Protein AF-A0AAE3HD07-F1 (afdb_monomer_lite)

Foldseek 3Di:
DWDKDWDWDQDPNDTDIFIWTFDDAPPVRHTDIDTDDPPPPPPPQPQVNLLVVLCVVQQLDDDDDCPPPDPVVVVVVVVVSVVLVVVLVVVVVVVVADPDPPHDSCVSVVSSVVDDCVVCVVSSTHD

pLDDT: mean 83.38, std 12.31, range [43.16, 95.81]

Organism: NCBI:txid502115

Structure (mmCIF, N/CA/C/O backbone):
data_AF-A0AAE3HD07-F1
#
_entry.id   AF-A0AAE3HD07-F1
#
loop_
_atom_site.group_PDB
_atom_site.id
_atom_site.type_symbol
_atom_site.label_atom_id
_atom_site.label_alt_id
_atom_site.label_comp_id
_atom_site.label_asym_id
_atom_site.label_entity_id
_atom_site.label_seq_id
_atom_site.pdbx_PDB_ins_code
_atom_site.Cartn_x
_atom_site.Cartn_y
_atom_site.Cartn_z
_atom_site.occupancy
_atom_site.B_iso_or_equiv
_atom_site.auth_seq_id
_atom_site.auth_comp_id
_atom_site.auth_asym_id
_atom_site.auth_atom_id
_atom_site.pdbx_PDB_model_num
ATOM 1 N N . MET A 1 1 ? 4.929 32.571 35.320 1.00 49.72 1 MET A N 1
ATOM 2 C CA . MET A 1 1 ? 4.454 31.192 35.057 1.00 49.72 1 MET A CA 1
ATOM 3 C C . MET A 1 1 ? 2.942 31.245 34.881 1.00 49.72 1 MET A C 1
ATOM 5 O O . MET A 1 1 ? 2.297 31.855 35.723 1.00 49.72 1 MET A O 1
ATOM 9 N N . LYS A 1 2 ? 2.380 30.714 33.786 1.00 57.62 2 LYS A N 1
ATOM 10 C CA . LYS A 1 2 ? 0.917 30.648 33.605 1.00 57.62 2 LYS A CA 1
ATOM 11 C C . LYS A 1 2 ? 0.375 29.477 34.427 1.00 57.62 2 LYS A C 1
ATOM 13 O O . LYS A 1 2 ? 0.919 28.381 34.351 1.00 57.62 2 LYS A O 1
ATOM 18 N N . THR A 1 3 ? -0.663 29.710 35.219 1.00 65.69 3 THR A N 1
ATOM 19 C CA . THR A 1 3 ? -1.293 28.665 36.034 1.00 65.69 3 THR A CA 1
ATOM 20 C C . THR A 1 3 ? -2.146 27.770 35.132 1.00 65.69 3 THR A C 1
ATOM 22 O O . THR A 1 3 ? -3.214 28.187 34.683 1.00 65.69 3 THR A O 1
ATOM 25 N N . GLU A 1 4 ? -1.663 26.562 34.833 1.00 66.75 4 GLU A N 1
ATOM 26 C CA . GLU A 1 4 ? -2.408 25.538 34.085 1.00 66.75 4 GLU A CA 1
ATOM 27 C C . GLU A 1 4 ? -3.361 24.773 35.015 1.00 66.75 4 GLU A C 1
ATOM 29 O O . GLU A 1 4 ? -2.978 24.357 36.111 1.00 66.75 4 GLU A O 1
ATOM 34 N N . ARG A 1 5 ? -4.602 24.545 34.569 1.00 75.44 5 ARG A N 1
ATOM 35 C CA . ARG A 1 5 ? -5.570 23.660 35.240 1.00 75.44 5 ARG A CA 1
ATOM 36 C C . ARG A 1 5 ? -6.175 22.683 34.234 1.00 75.44 5 ARG A C 1
ATOM 38 O O . ARG A 1 5 ? -6.242 22.967 33.040 1.00 75.44 5 ARG A O 1
ATOM 45 N N . LYS A 1 6 ? -6.614 21.518 34.710 1.00 78.88 6 LYS A N 1
ATOM 46 C CA . LYS A 1 6 ? -7.362 20.540 33.907 1.00 78.88 6 LYS A CA 1
ATOM 47 C C . LYS A 1 6 ? -8.801 20.490 34.397 1.00 78.88 6 LYS A C 1
ATOM 49 O O . LYS A 1 6 ? -9.025 20.474 35.604 1.00 78.88 6 LYS A O 1
ATOM 54 N N . ILE A 1 7 ? -9.747 20.447 33.472 1.00 82.56 7 ILE A N 1
ATOM 55 C CA . ILE A 1 7 ? -11.174 20.309 33.763 1.00 82.56 7 ILE A CA 1
ATOM 56 C C . ILE A 1 7 ? -11.761 19.167 32.943 1.00 82.56 7 ILE A C 1
ATOM 58 O O . ILE A 1 7 ? -11.269 18.857 31.860 1.00 82.56 7 ILE A O 1
ATOM 62 N N . ILE A 1 8 ? -12.807 18.536 33.463 1.00 81.50 8 ILE A N 1
ATOM 63 C CA . ILE A 1 8 ? -13.586 17.545 32.722 1.00 81.50 8 ILE A CA 1
ATOM 64 C C . ILE A 1 8 ? -14.763 18.280 32.084 1.00 81.50 8 ILE A C 1
ATOM 66 O O . ILE A 1 8 ? -15.484 18.999 32.772 1.00 81.50 8 ILE A O 1
ATOM 70 N N . VAL A 1 9 ? -14.950 18.105 30.780 1.00 79.25 9 VAL A N 1
ATOM 71 C CA . VAL A 1 9 ? -16.072 18.666 30.022 1.00 79.25 9 VAL A CA 1
ATOM 72 C C . VAL A 1 9 ? -16.813 17.553 29.292 1.00 79.25 9 VAL A C 1
ATOM 74 O O . VAL A 1 9 ? -16.223 16.536 28.939 1.00 79.25 9 VAL A O 1
ATOM 77 N N . SER A 1 10 ? -18.116 17.727 29.088 1.00 74.06 10 SER A N 1
ATOM 78 C CA . SER A 1 10 ? -18.921 16.808 28.282 1.00 74.06 10 SER A CA 1
ATOM 79 C C . SER A 1 10 ? -18.929 17.298 26.836 1.00 74.06 10 SER A C 1
ATOM 81 O O . SER A 1 10 ? -19.504 18.344 26.546 1.00 74.06 10 SER A O 1
ATOM 83 N N . GLU A 1 11 ? -18.282 16.562 25.935 1.00 74.19 11 GLU A N 1
ATOM 84 C CA . GLU A 1 11 ? -18.291 16.827 24.494 1.00 74.19 11 GLU A CA 1
ATOM 85 C C . GLU A 1 11 ? -18.914 15.636 23.765 1.00 74.19 11 GLU A C 1
ATOM 87 O O . GLU A 1 11 ? -18.483 14.495 23.934 1.00 74.19 11 GLU A O 1
ATOM 92 N N . ASN A 1 12 ? -19.947 15.891 22.954 1.00 74.62 12 ASN A N 1
ATOM 93 C CA . ASN A 1 12 ? -20.649 14.8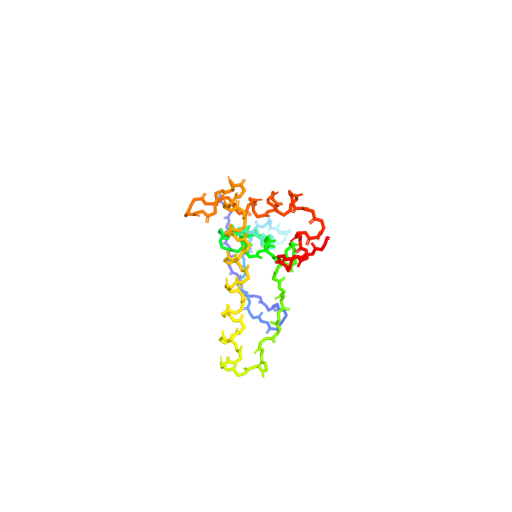68 22.165 1.00 74.62 12 ASN A CA 1
ATOM 94 C C . ASN A 1 12 ? -21.098 13.644 22.995 1.00 74.62 12 ASN A C 1
ATOM 96 O O . ASN A 1 12 ? -20.975 12.501 22.555 1.00 74.62 12 ASN A O 1
ATOM 100 N N . GLY A 1 13 ? -21.576 13.879 24.223 1.00 74.44 13 GLY A N 1
ATOM 101 C CA . GLY A 1 13 ? -22.039 12.826 25.135 1.00 74.44 13 GLY A CA 1
ATOM 102 C C . GLY A 1 13 ? -20.926 12.025 25.825 1.00 74.44 13 GLY A C 1
ATOM 103 O O . GLY A 1 13 ? -21.222 11.028 26.479 1.00 74.44 13 GLY A O 1
ATOM 104 N N . LYS A 1 14 ? -19.656 12.436 25.702 1.00 64.38 14 LYS A N 1
ATOM 105 C CA . LYS A 1 14 ? -18.503 11.807 26.364 1.00 64.38 14 LYS A CA 1
ATOM 106 C C . LYS A 1 14 ? -17.787 12.801 27.275 1.00 64.38 14 LYS A C 1
ATOM 108 O O . LYS A 1 14 ? -17.613 13.963 26.923 1.00 64.38 14 LYS A O 1
ATOM 113 N N . LEU A 1 15 ? -17.326 12.329 28.432 1.00 79.44 15 LEU A N 1
ATOM 114 C CA . LEU A 1 15 ? -16.488 13.119 29.336 1.00 79.44 15 LEU A CA 1
ATOM 115 C C . LEU A 1 15 ? -15.046 13.145 28.813 1.00 79.44 15 LEU A C 1
ATOM 117 O O . LEU A 1 15 ? -14.416 12.098 28.673 1.00 79.44 15 LEU A O 1
ATOM 121 N N . VAL A 1 16 ? -14.521 14.338 28.538 1.00 76.06 16 VAL A N 1
ATOM 122 C CA . VAL A 1 16 ? -13.154 14.561 28.052 1.00 76.06 16 VAL A CA 1
ATOM 123 C C . VAL A 1 16 ? -12.407 15.525 28.973 1.00 76.06 16 VAL A C 1
ATOM 125 O O . VAL A 1 16 ? -12.969 16.488 29.492 1.00 76.06 16 VAL A O 1
ATOM 128 N N . LEU A 1 17 ? -11.122 15.255 29.208 1.00 79.62 17 LEU A N 1
ATOM 129 C CA . LEU A 1 17 ? -10.260 16.088 30.046 1.00 79.62 17 LEU A CA 1
ATOM 130 C C . LEU A 1 17 ? -9.604 17.173 29.185 1.00 79.62 17 LEU A C 1
ATOM 132 O O . LEU A 1 17 ? -8.792 16.853 28.319 1.00 79.62 17 LEU A O 1
ATOM 136 N N . LYS A 1 18 ? -9.904 18.445 29.449 1.00 78.00 18 LYS A N 1
ATOM 137 C CA . LYS A 1 18 ? -9.321 19.589 28.737 1.00 78.00 18 LYS A CA 1
ATOM 138 C C . LYS A 1 18 ? -8.418 20.427 29.626 1.00 78.00 18 LYS A C 1
ATOM 140 O O . LYS A 1 18 ? -8.657 20.583 30.824 1.00 78.00 18 LYS A O 1
ATOM 145 N N . LYS A 1 19 ? -7.358 20.967 29.024 1.00 79.25 19 LYS A N 1
ATOM 146 C CA . LYS A 1 19 ? -6.472 21.942 29.661 1.00 79.25 19 LYS A CA 1
ATOM 147 C C . LYS A 1 19 ? -7.024 23.351 29.468 1.00 79.25 19 LYS A C 1
ATOM 149 O O . LYS A 1 19 ? -7.431 23.718 28.367 1.00 79.25 19 LYS A O 1
ATOM 154 N N . ILE A 1 20 ? -6.998 24.130 30.540 1.00 79.56 20 ILE A N 1
ATOM 155 C CA . ILE A 1 20 ? -7.354 25.546 30.540 1.00 79.56 20 ILE A CA 1
ATOM 156 C C . ILE A 1 20 ? -6.210 26.367 31.131 1.00 79.56 20 ILE A C 1
ATOM 158 O O . ILE A 1 20 ? -5.503 25.917 32.041 1.00 79.56 20 ILE A O 1
ATOM 162 N N . THR A 1 21 ? -6.052 27.590 30.638 1.00 81.25 21 THR A N 1
ATOM 163 C CA . THR A 1 21 ? -5.101 28.567 31.171 1.00 81.25 21 THR A CA 1
ATOM 164 C C . THR A 1 21 ? -5.819 29.821 31.639 1.00 81.25 21 THR A C 1
ATOM 166 O O . THR A 1 21 ? -6.820 30.239 31.058 1.00 81.25 21 THR A O 1
ATOM 169 N N . LEU A 1 22 ? -5.327 30.414 32.731 1.00 79.31 22 LEU A N 1
ATOM 170 C CA . LEU A 1 22 ? -5.834 31.696 33.219 1.00 79.31 22 LEU A CA 1
ATOM 171 C C . LEU A 1 22 ? -5.526 32.787 32.185 1.00 79.31 22 LEU A C 1
ATOM 173 O O . LEU A 1 22 ? -4.360 33.015 31.857 1.00 79.31 22 LEU A O 1
ATOM 177 N N . ALA A 1 23 ? -6.567 33.450 31.690 1.00 74.06 23 ALA A N 1
ATOM 178 C CA . ALA A 1 23 ? -6.456 34.497 30.684 1.00 74.06 23 ALA A CA 1
ATOM 179 C C . ALA A 1 23 ? -6.401 35.890 31.316 1.00 74.06 23 ALA A C 1
ATOM 181 O O . ALA A 1 23 ? -5.493 36.660 31.013 1.00 74.06 23 ALA A O 1
ATOM 182 N N . CYS A 1 24 ? -7.331 36.204 32.221 1.00 76.19 24 CYS A N 1
ATOM 183 C CA . CYS A 1 24 ? -7.365 37.467 32.960 1.00 76.19 24 CYS A CA 1
ATOM 184 C C . CYS A 1 24 ? -8.285 37.367 34.188 1.00 76.19 24 CYS A C 1
ATOM 186 O O . CYS A 1 24 ? -8.911 36.334 34.421 1.00 76.19 24 CYS A O 1
ATOM 188 N N . LYS A 1 25 ? -8.358 38.441 34.980 1.00 80.94 25 LYS A N 1
ATOM 189 C CA . LYS A 1 25 ? -9.397 38.636 35.997 1.00 80.94 25 LYS A CA 1
ATOM 190 C C . LYS A 1 25 ? -10.381 39.684 35.487 1.00 80.94 25 LYS A C 1
ATOM 192 O O . LYS A 1 25 ? -9.948 40.661 34.877 1.00 80.94 25 LYS A O 1
ATOM 197 N N . ASP A 1 26 ? -11.673 39.482 35.706 1.00 76.06 26 ASP A N 1
ATOM 198 C CA . ASP A 1 26 ? -12.681 40.496 35.391 1.00 76.06 26 ASP A CA 1
ATOM 199 C C . ASP A 1 26 ? -12.665 41.653 36.411 1.00 76.06 26 ASP A C 1
ATOM 201 O O . ASP A 1 26 ? -11.934 41.622 37.405 1.00 76.06 26 ASP A O 1
ATOM 205 N N . ALA A 1 27 ? -13.479 4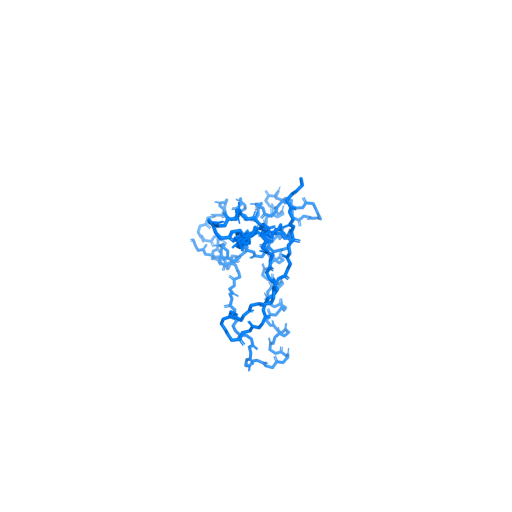2.687 36.178 1.00 74.81 27 ALA A N 1
ATOM 206 C CA . ALA A 1 27 ? -13.566 43.857 37.058 1.00 74.81 27 ALA A CA 1
ATOM 207 C C . ALA A 1 27 ? -14.043 43.530 38.492 1.00 74.81 27 ALA A C 1
ATOM 209 O O . ALA A 1 27 ? -13.878 44.352 39.390 1.00 74.81 27 ALA A O 1
ATOM 210 N N . SER A 1 28 ? -14.603 42.334 38.718 1.00 79.75 28 SER A N 1
ATOM 211 C CA . SER A 1 28 ? -14.997 41.815 40.035 1.00 79.75 28 SER A CA 1
ATOM 212 C C . SER A 1 28 ? -13.909 40.966 40.710 1.00 79.75 28 SER A C 1
ATOM 214 O O . SER A 1 28 ? -14.101 40.469 41.817 1.00 79.75 28 SER A O 1
ATOM 216 N N . GLY A 1 29 ? -12.753 40.797 40.058 1.00 76.75 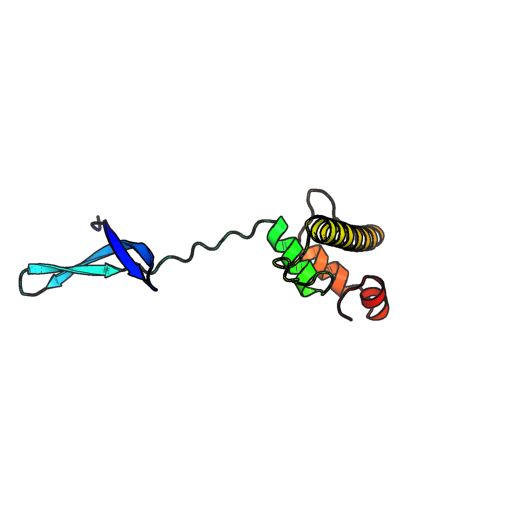29 GLY A N 1
ATOM 217 C CA . GLY A 1 29 ? -11.633 39.990 40.541 1.00 76.75 29 GLY A CA 1
ATOM 218 C C . GLY A 1 29 ? -11.753 38.493 40.236 1.00 76.75 29 GLY A C 1
ATOM 219 O O . GLY A 1 29 ? -10.890 37.717 40.666 1.00 76.75 29 GLY A O 1
ATOM 220 N N . LYS A 1 30 ? -12.786 38.072 39.492 1.00 81.19 30 LYS A N 1
ATOM 221 C CA . LYS A 1 30 ? -13.032 36.671 39.143 1.00 81.19 30 LYS A CA 1
ATOM 222 C C . LYS A 1 30 ? -12.112 36.235 38.008 1.00 81.19 30 LYS A C 1
ATOM 224 O O . LYS A 1 30 ? -11.975 36.917 36.997 1.00 81.19 30 LYS A O 1
ATOM 229 N N . ASP A 1 31 ? -11.501 35.069 38.175 1.00 80.50 31 ASP A N 1
ATOM 230 C CA . ASP A 1 31 ? -10.612 34.470 37.183 1.00 80.50 31 ASP A CA 1
ATOM 231 C C . ASP A 1 31 ? -11.391 34.000 35.937 1.00 80.50 31 ASP A C 1
ATOM 233 O O . ASP A 1 31 ? -12.319 33.192 36.036 1.00 80.50 31 ASP A O 1
ATOM 237 N N . LEU A 1 32 ? -10.964 34.454 34.760 1.00 76.25 32 LEU A N 1
ATOM 238 C CA . LEU A 1 32 ? -11.428 34.005 33.450 1.00 76.25 32 LEU A CA 1
ATOM 239 C C . LEU A 1 32 ? -10.381 33.076 32.831 1.00 76.25 32 LEU A C 1
ATOM 241 O O . LEU A 1 32 ? -9.212 33.440 32.683 1.00 76.25 32 LEU A O 1
ATOM 245 N N . TYR A 1 33 ? -10.807 31.871 32.456 1.00 78.75 33 TYR A N 1
ATOM 246 C CA . TYR A 1 33 ? -9.953 30.835 31.878 1.00 78.75 33 TYR A CA 1
ATOM 247 C C . TYR A 1 33 ? -10.314 30.602 30.411 1.00 78.75 33 TYR A C 1
ATOM 249 O O . TYR A 1 33 ? -11.491 30.609 30.053 1.00 78.75 33 TYR A O 1
ATOM 257 N N . LEU A 1 34 ? -9.309 30.354 29.574 1.00 77.88 34 LEU A N 1
ATOM 258 C CA . LEU A 1 34 ? -9.491 29.974 28.175 1.00 77.88 34 LEU A CA 1
ATOM 259 C C . LEU A 1 34 ? -9.098 28.511 27.977 1.00 77.88 34 LEU A C 1
ATOM 261 O O . LEU A 1 34 ? -8.127 28.033 28.569 1.00 77.88 34 LEU A O 1
ATOM 265 N N . PHE A 1 35 ? -9.848 27.809 27.126 1.00 73.25 35 PHE A N 1
ATOM 266 C CA . PHE A 1 35 ? -9.417 26.517 26.605 1.00 73.25 35 PHE A CA 1
ATOM 267 C C . PHE A 1 35 ? -8.177 26.727 25.756 1.00 73.25 35 PHE A C 1
ATOM 269 O O . PHE A 1 35 ? -8.172 27.569 24.854 1.00 73.25 35 PHE A O 1
ATOM 276 N N . GLU A 1 36 ? -7.132 25.952 26.027 1.00 64.62 36 GLU A N 1
ATOM 277 C CA . GLU A 1 36 ? -6.051 25.898 25.060 1.00 64.62 36 GLU A CA 1
ATOM 278 C C . GLU A 1 36 ? -6.571 25.183 23.810 1.00 64.62 36 GLU A C 1
ATOM 280 O O . GLU A 1 36 ? -7.225 24.141 23.943 1.00 64.62 36 GLU A O 1
ATOM 285 N N . PRO A 1 37 ? -6.324 25.721 22.600 1.00 59.22 37 PRO A N 1
ATOM 286 C CA . PRO A 1 37 ? -6.585 24.965 21.393 1.00 59.22 37 PRO A CA 1
ATOM 287 C C . PRO A 1 37 ? -5.803 23.665 21.521 1.00 59.22 37 PRO A C 1
ATOM 289 O O . PRO A 1 37 ? -4.590 23.697 21.752 1.00 59.22 37 PRO A O 1
ATOM 292 N N . ASP A 1 38 ? -6.504 22.533 21.419 1.00 52.47 38 ASP A N 1
ATOM 293 C CA . ASP A 1 38 ? -5.865 21.230 21.357 1.00 52.47 38 ASP A CA 1
ATOM 294 C C . ASP A 1 38 ? -4.834 21.326 20.238 1.00 52.47 38 ASP A C 1
ATOM 296 O O . ASP A 1 38 ? -5.185 21.385 19.055 1.00 52.47 38 ASP A O 1
ATOM 300 N N . LYS A 1 39 ? -3.548 21.418 20.606 1.00 52.28 39 LYS A N 1
ATOM 301 C CA . LYS A 1 39 ? -2.464 21.229 19.655 1.00 52.28 39 LYS A CA 1
ATOM 302 C C . LYS A 1 39 ? -2.726 19.840 19.112 1.00 52.28 39 LYS A C 1
ATOM 304 O O . LYS A 1 39 ? -2.454 18.862 19.812 1.00 52.28 39 LYS A O 1
ATOM 309 N N . LYS A 1 40 ? -3.331 19.754 17.920 1.00 47.59 40 LYS A N 1
ATOM 310 C CA . LYS A 1 40 ? -3.381 18.531 17.130 1.00 47.59 40 LYS A CA 1
ATOM 311 C C . LYS A 1 40 ? -1.945 18.051 17.152 1.00 47.59 40 LYS A C 1
ATOM 313 O O . LYS A 1 40 ? -1.089 18.679 16.538 1.00 47.59 40 LYS A O 1
ATOM 318 N N . LYS A 1 41 ? -1.659 17.028 17.958 1.00 47.28 41 LYS A N 1
ATOM 319 C CA . LYS A 1 41 ? -0.389 16.332 17.855 1.00 47.28 41 LYS A CA 1
ATOM 320 C C . LYS A 1 41 ? -0.363 15.920 16.396 1.00 47.28 41 LYS A C 1
ATOM 322 O O . LYS A 1 41 ? -1.251 15.173 15.983 1.00 47.28 41 LYS A O 1
ATOM 327 N N . GLU A 1 42 ? 0.549 16.485 15.613 1.00 43.16 42 GLU A N 1
ATOM 328 C CA . GLU A 1 42 ? 0.933 15.876 14.352 1.00 43.16 42 GLU A CA 1
ATOM 329 C C . GLU A 1 42 ? 1.215 14.425 14.721 1.00 43.16 42 GLU A C 1
ATOM 331 O O . GLU A 1 42 ? 2.154 14.135 15.464 1.00 43.16 42 GLU A O 1
ATOM 336 N N . LYS A 1 43 ? 0.297 13.521 14.362 1.00 50.78 43 LYS A N 1
ATOM 337 C CA . LYS A 1 43 ? 0.590 12.102 14.440 1.00 50.78 43 LYS A CA 1
ATOM 338 C C . LYS A 1 43 ? 1.730 11.949 13.456 1.00 50.78 43 LYS A C 1
ATOM 340 O O . LYS A 1 43 ? 1.506 12.079 12.258 1.00 50.78 43 LYS A O 1
ATOM 345 N N . THR A 1 44 ? 2.941 11.801 13.973 1.00 51.44 44 THR A N 1
ATOM 346 C CA . THR A 1 44 ? 4.086 11.390 13.178 1.00 51.44 44 THR A CA 1
ATOM 347 C C . THR A 1 44 ? 3.667 10.058 12.575 1.00 51.44 44 THR A C 1
ATOM 349 O O . THR A 1 44 ? 3.522 9.074 13.297 1.00 51.44 44 THR A O 1
ATOM 352 N N . GLU A 1 45 ? 3.293 10.086 11.300 1.00 62.41 45 GLU A N 1
ATOM 353 C CA . GLU A 1 45 ? 2.817 8.921 10.569 1.00 62.41 45 GLU A CA 1
ATOM 354 C C . GLU A 1 45 ? 3.924 7.871 10.622 1.00 62.41 45 GLU A C 1
ATOM 356 O O . GLU A 1 45 ? 5.084 8.168 10.318 1.00 62.41 45 GLU A O 1
ATOM 361 N N . SER A 1 46 ? 3.598 6.668 11.089 1.00 80.12 46 SER A N 1
ATOM 362 C CA . SER A 1 46 ? 4.586 5.592 11.093 1.00 80.12 46 SER A CA 1
ATOM 363 C C . SER A 1 46 ? 4.980 5.252 9.654 1.00 80.12 46 SER A C 1
ATOM 365 O O . SER A 1 46 ? 4.191 5.418 8.723 1.00 80.12 46 SER A O 1
ATOM 367 N N . LEU A 1 47 ? 6.199 4.745 9.454 1.00 79.38 47 LEU A N 1
ATOM 368 C CA . LEU A 1 47 ? 6.676 4.348 8.125 1.00 79.38 47 LEU A CA 1
ATOM 369 C C . LEU A 1 47 ? 5.707 3.362 7.446 1.00 79.38 47 LEU A C 1
ATOM 371 O O . LEU A 1 47 ? 5.403 3.504 6.264 1.00 79.38 47 LEU A O 1
ATOM 375 N N . TYR A 1 48 ? 5.138 2.441 8.230 1.00 80.56 48 TYR A N 1
ATOM 376 C CA . TYR A 1 48 ? 4.113 1.505 7.775 1.00 80.56 48 TYR A CA 1
ATOM 377 C C . TYR A 1 48 ? 2.828 2.206 7.304 1.00 80.56 48 TYR A C 1
ATOM 379 O O . TYR A 1 48 ? 2.346 1.926 6.208 1.00 80.56 48 TYR A O 1
ATOM 387 N N . GLU A 1 49 ? 2.293 3.148 8.091 1.00 85.88 49 GLU A N 1
ATOM 388 C CA . GLU A 1 49 ? 1.097 3.913 7.706 1.00 85.88 49 GLU A CA 1
ATOM 389 C C . GLU A 1 49 ? 1.332 4.707 6.415 1.00 85.88 49 GLU A C 1
ATOM 391 O O . GLU A 1 49 ? 0.462 4.730 5.542 1.00 85.88 49 GLU A O 1
ATOM 396 N N . ARG A 1 50 ? 2.525 5.293 6.247 1.00 88.31 50 ARG A N 1
ATOM 397 C CA . ARG A 1 50 ? 2.877 6.042 5.034 1.00 88.31 50 ARG A CA 1
ATOM 398 C C . ARG A 1 50 ? 2.946 5.136 3.802 1.00 88.31 50 ARG A C 1
ATOM 400 O O . ARG A 1 50 ? 2.425 5.504 2.749 1.00 88.31 50 ARG A O 1
ATOM 407 N N . MET A 1 51 ? 3.530 3.942 3.927 1.00 87.81 51 MET A N 1
ATOM 408 C CA . MET A 1 51 ? 3.544 2.946 2.848 1.00 87.81 51 MET A CA 1
ATOM 409 C C . MET A 1 51 ? 2.127 2.502 2.472 1.00 87.81 51 MET A C 1
ATOM 411 O O . MET A 1 51 ? 1.764 2.528 1.296 1.00 87.81 51 MET A O 1
ATOM 415 N N . GLU A 1 52 ? 1.302 2.151 3.461 1.00 89.56 52 GLU A N 1
ATOM 416 C CA . GLU A 1 52 ? -0.078 1.717 3.231 1.00 89.56 52 GLU A CA 1
ATOM 417 C C . GLU A 1 52 ? -0.911 2.823 2.565 1.00 89.56 52 GLU A C 1
ATOM 419 O O . GLU A 1 52 ? -1.646 2.571 1.605 1.00 89.56 52 GLU A O 1
ATOM 424 N N . ASN A 1 53 ? -0.734 4.075 2.992 1.00 91.38 53 ASN A N 1
ATOM 425 C CA . ASN A 1 53 ? -1.380 5.222 2.363 1.00 91.38 53 ASN A CA 1
ATOM 426 C C . ASN A 1 53 ? -0.906 5.451 0.924 1.00 91.38 53 ASN A C 1
ATOM 428 O O . ASN A 1 53 ? -1.727 5.779 0.061 1.00 91.38 53 ASN A O 1
ATOM 432 N N . ASN A 1 54 ? 0.374 5.234 0.624 1.00 92.94 54 ASN A N 1
ATOM 433 C CA . ASN A 1 54 ? 0.875 5.305 -0.746 1.00 92.94 54 ASN A CA 1
ATOM 434 C C . ASN A 1 54 ? 0.297 4.183 -1.622 1.00 92.94 54 ASN A C 1
ATOM 436 O O . ASN A 1 54 ? -0.155 4.464 -2.734 1.00 92.94 54 ASN A O 1
ATOM 440 N N . PHE A 1 55 ? 0.178 2.954 -1.113 1.00 93.94 55 PHE A N 1
ATOM 441 C CA . PHE A 1 55 ? -0.499 1.870 -1.832 1.00 93.94 55 PHE A CA 1
ATOM 442 C C . PHE A 1 55 ? -1.990 2.141 -2.086 1.00 93.94 55 PHE A C 1
ATOM 444 O O . PHE A 1 55 ? -2.503 1.828 -3.164 1.00 93.94 55 PHE A O 1
ATOM 451 N N . LEU A 1 56 ? -2.690 2.761 -1.130 1.00 93.00 56 LEU A N 1
ATOM 452 C CA . LEU A 1 56 ? -4.072 3.218 -1.316 1.00 93.00 56 LEU A CA 1
ATOM 453 C C . LEU A 1 56 ? -4.166 4.309 -2.396 1.00 93.00 56 LEU A C 1
ATOM 455 O O . LEU A 1 56 ? -5.073 4.276 -3.228 1.00 93.00 56 LEU A O 1
ATOM 459 N N . ARG A 1 57 ? -3.226 5.264 -2.416 1.00 93.19 57 ARG A N 1
ATOM 460 C CA . ARG A 1 57 ? -3.193 6.369 -3.394 1.00 93.19 57 ARG A CA 1
ATOM 461 C C . ARG A 1 57 ? -3.025 5.883 -4.828 1.00 93.19 57 ARG A C 1
ATOM 463 O O . ARG A 1 57 ? -3.705 6.392 -5.718 1.00 93.19 57 ARG A O 1
ATOM 470 N N . ILE A 1 58 ? -2.162 4.893 -5.047 1.00 92.69 58 ILE A N 1
ATOM 471 C CA . ILE A 1 58 ? -1.945 4.303 -6.376 1.00 92.69 58 ILE A CA 1
ATOM 472 C C . ILE A 1 58 ? -3.021 3.277 -6.753 1.00 92.69 58 ILE A C 1
ATOM 474 O O . ILE A 1 58 ? -2.972 2.698 -7.833 1.00 92.69 58 ILE A O 1
ATOM 478 N N . GLY A 1 59 ? -3.998 3.029 -5.875 1.00 90.81 59 GLY A N 1
ATOM 479 C CA . GLY A 1 59 ? -5.108 2.110 -6.120 1.00 90.81 59 GLY A CA 1
ATOM 480 C C . GLY A 1 59 ? -4.757 0.623 -6.033 1.00 90.81 59 GLY A C 1
ATOM 481 O O . GLY A 1 59 ? -5.617 -0.195 -6.359 1.00 90.81 59 GLY A O 1
ATOM 482 N N . LEU A 1 60 ? -3.545 0.276 -5.578 1.00 92.81 60 LEU A N 1
ATOM 483 C CA . LEU A 1 60 ? -3.125 -1.112 -5.349 1.00 92.81 60 LEU A CA 1
ATOM 484 C C . LEU A 1 60 ? -3.966 -1.752 -4.234 1.00 92.81 60 LEU A C 1
ATOM 486 O O . LEU A 1 60 ? -4.443 -2.885 -4.357 1.00 92.81 60 LEU A O 1
ATOM 490 N N . LEU A 1 61 ? -4.183 -0.993 -3.155 1.00 92.44 61 LEU A N 1
ATOM 491 C CA . LEU A 1 61 ? -5.047 -1.370 -2.039 1.00 92.44 61 LEU A CA 1
ATOM 492 C C . LEU A 1 61 ? -6.368 -0.605 -2.071 1.00 92.44 61 LEU A C 1
ATOM 494 O O . LEU A 1 61 ? -6.482 0.484 -2.634 1.00 92.44 61 LEU A O 1
ATOM 498 N N . LYS A 1 62 ? -7.379 -1.178 -1.415 1.00 88.44 62 LYS A N 1
ATOM 499 C CA . LYS A 1 62 ? -8.698 -0.568 -1.223 1.00 88.44 62 LYS A CA 1
ATOM 500 C C . LYS A 1 62 ? -9.163 -0.810 0.205 1.00 88.44 62 LYS A C 1
ATOM 502 O O . LYS A 1 62 ? -8.884 -1.861 0.776 1.00 88.44 62 LYS A O 1
ATOM 507 N N . LYS A 1 63 ? -9.897 0.153 0.764 1.00 86.88 63 LYS A N 1
ATOM 508 C CA . LYS A 1 63 ? -10.559 -0.018 2.061 1.00 86.88 63 LYS A CA 1
ATOM 509 C C . LYS A 1 63 ? -11.775 -0.921 1.880 1.00 86.88 63 LYS A C 1
ATOM 511 O O . LYS A 1 63 ? -12.589 -0.676 0.992 1.00 86.88 63 LYS A O 1
ATOM 516 N N . VAL A 1 64 ? -11.872 -1.951 2.709 1.00 81.94 64 VAL A N 1
ATOM 517 C CA . VAL A 1 64 ? -12.973 -2.918 2.721 1.00 81.94 64 VAL A CA 1
ATOM 518 C C . VAL A 1 64 ? -13.515 -2.975 4.143 1.00 81.94 64 VAL A C 1
ATOM 520 O O . VAL A 1 64 ? -12.733 -3.012 5.093 1.00 81.94 64 VAL A O 1
ATOM 523 N N . ASP A 1 65 ? -14.837 -2.936 4.286 1.00 85.69 65 ASP A N 1
ATOM 524 C CA . ASP A 1 65 ? -15.489 -3.167 5.572 1.00 85.69 65 ASP A CA 1
ATOM 525 C C . ASP A 1 65 ? -15.455 -4.666 5.890 1.00 85.69 65 ASP A C 1
ATOM 527 O O . ASP A 1 65 ? -15.989 -5.479 5.137 1.00 85.69 65 ASP A O 1
ATOM 531 N N . MET A 1 66 ? -14.793 -5.020 6.992 1.00 84.81 66 MET A N 1
ATOM 532 C CA . MET A 1 66 ? -14.622 -6.404 7.438 1.00 84.81 66 MET A CA 1
ATOM 533 C C . MET A 1 66 ? -15.597 -6.787 8.561 1.00 84.81 66 MET A C 1
ATOM 535 O O . MET A 1 66 ? -15.545 -7.913 9.043 1.00 84.81 66 MET A O 1
ATOM 539 N N . SER A 1 67 ? -16.468 -5.874 9.008 1.00 85.94 67 SER A N 1
ATOM 540 C CA . SER A 1 67 ? -17.324 -6.071 10.193 1.00 85.94 67 SER A CA 1
ATOM 541 C C . SER A 1 67 ? -18.310 -7.237 10.077 1.00 85.94 67 SER A C 1
ATOM 543 O O . SER A 1 67 ? -18.761 -7.765 11.091 1.00 85.94 67 SER A O 1
ATOM 545 N N . THR A 1 68 ? -18.634 -7.644 8.851 1.00 90.88 68 THR A N 1
ATOM 546 C CA . THR A 1 68 ? -19.588 -8.717 8.540 1.00 90.88 68 THR A CA 1
ATOM 547 C C . THR A 1 68 ? -18.918 -10.011 8.079 1.00 90.88 68 THR A C 1
ATOM 549 O O . THR A 1 68 ? -19.615 -10.981 7.791 1.00 90.88 68 THR A O 1
ATOM 552 N N . LEU A 1 69 ? -17.583 -10.040 8.004 1.00 90.25 69 LEU A N 1
ATOM 553 C CA . LEU A 1 69 ? -16.834 -11.178 7.479 1.00 90.25 69 LEU A CA 1
ATOM 554 C C . LEU A 1 69 ? -16.451 -12.166 8.577 1.00 90.25 69 LEU A C 1
ATOM 556 O O . LEU A 1 69 ? -16.147 -11.794 9.711 1.00 90.25 69 LEU A O 1
ATOM 560 N N . SER A 1 70 ? -16.399 -13.442 8.210 1.00 93.56 70 SER A N 1
ATOM 561 C CA . SER A 1 70 ? -15.811 -14.478 9.055 1.00 93.56 70 SER A CA 1
ATOM 562 C C . SER A 1 70 ? -14.287 -14.327 9.149 1.00 93.56 70 SER A C 1
ATOM 564 O O . SER A 1 70 ? -13.635 -13.768 8.264 1.00 93.56 70 SER A O 1
ATOM 566 N N . ASN A 1 71 ? -13.686 -14.886 10.203 1.00 92.56 71 ASN A N 1
ATOM 567 C CA . ASN A 1 71 ? -12.229 -14.860 10.382 1.00 92.56 71 ASN A CA 1
ATOM 568 C C . ASN A 1 71 ? -11.474 -15.484 9.193 1.00 92.56 71 ASN A C 1
ATOM 570 O O . ASN A 1 71 ? -10.419 -14.985 8.806 1.00 92.56 71 ASN A O 1
ATOM 574 N N . ASP A 1 72 ? -12.022 -16.534 8.578 1.00 94.38 72 ASP A N 1
ATOM 575 C CA . ASP A 1 72 ? -11.413 -17.181 7.412 1.00 94.38 72 ASP A CA 1
ATOM 576 C C . ASP A 1 72 ? -11.410 -16.266 6.181 1.00 94.38 72 ASP A C 1
ATOM 578 O O . ASP A 1 72 ? -10.438 -16.231 5.421 1.00 94.38 72 ASP A O 1
ATOM 582 N N . GLU A 1 73 ? -12.475 -15.487 5.988 1.00 91.44 73 GLU A N 1
ATOM 583 C CA . GLU A 1 73 ? -12.561 -14.494 4.916 1.00 91.44 73 GLU A CA 1
ATOM 584 C C . GLU A 1 73 ? -11.598 -13.331 5.152 1.00 91.44 73 GLU A C 1
ATOM 586 O O . GLU A 1 73 ? -10.890 -12.928 4.225 1.00 91.44 73 GLU A O 1
ATOM 591 N N . VAL A 1 74 ? -11.509 -12.846 6.393 1.00 90.81 74 VAL A N 1
ATOM 592 C CA . VAL A 1 74 ? -10.543 -11.813 6.786 1.00 90.81 74 VAL A CA 1
ATOM 593 C C . VAL A 1 74 ? -9.117 -12.287 6.509 1.00 90.81 74 VAL A C 1
ATOM 595 O O . VAL A 1 74 ? -8.358 -11.586 5.837 1.00 90.81 74 VAL A O 1
ATOM 598 N N . ASN A 1 75 ? -8.768 -13.505 6.927 1.00 91.12 75 ASN A N 1
ATOM 599 C CA . ASN A 1 75 ? -7.450 -14.084 6.676 1.00 91.12 75 ASN A CA 1
ATOM 600 C C . ASN A 1 75 ? -7.153 -14.178 5.175 1.00 91.12 75 ASN A C 1
ATOM 602 O O . ASN A 1 75 ? -6.099 -13.732 4.723 1.00 91.12 75 ASN A O 1
ATOM 606 N N . ARG A 1 76 ? -8.098 -14.679 4.367 1.00 92.81 76 ARG A N 1
ATOM 607 C CA . ARG A 1 76 ? -7.944 -14.734 2.900 1.00 92.81 76 ARG A CA 1
ATOM 608 C C . ARG A 1 76 ? -7.709 -13.355 2.281 1.00 92.81 76 ARG A C 1
ATOM 610 O O . ARG A 1 76 ? -6.933 -13.245 1.332 1.00 92.81 76 ARG A O 1
ATOM 617 N N . LEU A 1 77 ? -8.368 -12.312 2.783 1.00 89.00 77 LEU A N 1
ATOM 618 C CA . LEU A 1 77 ? -8.179 -10.944 2.296 1.00 89.00 77 LEU A CA 1
ATOM 619 C C . LEU A 1 77 ? -6.807 -10.383 2.678 1.00 89.00 77 LEU A C 1
ATOM 621 O O . LEU A 1 77 ? -6.172 -9.747 1.838 1.00 89.00 77 LEU A O 1
ATOM 625 N N . ILE A 1 78 ? -6.324 -10.673 3.886 1.00 89.56 78 ILE A N 1
ATOM 626 C CA . ILE A 1 78 ? -4.974 -10.301 4.330 1.00 89.56 78 ILE A CA 1
ATOM 627 C C . ILE A 1 78 ? -3.911 -10.981 3.456 1.00 89.56 78 ILE A C 1
ATOM 629 O O . ILE A 1 78 ? -3.013 -10.308 2.954 1.00 89.56 78 ILE A O 1
ATOM 633 N N . TYR A 1 79 ? -4.044 -12.282 3.177 1.00 91.44 79 TYR A N 1
ATOM 634 C CA . TYR A 1 79 ? -3.118 -12.984 2.278 1.00 91.44 79 TYR A CA 1
ATOM 635 C C . TYR A 1 79 ? -3.102 -12.374 0.872 1.00 91.44 79 TYR A C 1
ATOM 637 O O . TYR A 1 79 ? -2.036 -12.074 0.338 1.00 91.44 79 TYR A O 1
ATOM 645 N N . LYS A 1 80 ? -4.280 -12.107 0.293 1.00 90.19 80 LYS A N 1
ATOM 646 C CA . LYS A 1 80 ? -4.383 -11.448 -1.019 1.00 90.19 80 LYS A CA 1
ATOM 647 C C . LYS A 1 80 ? -3.807 -10.031 -1.024 1.00 90.19 80 LYS A C 1
ATOM 649 O O . LYS A 1 80 ? -3.305 -9.594 -2.058 1.00 90.19 80 LYS A O 1
ATOM 654 N N . LYS A 1 81 ? -3.915 -9.295 0.088 1.00 91.19 81 LYS A N 1
ATOM 655 C CA . LYS A 1 81 ? -3.266 -7.986 0.259 1.00 91.19 81 LYS A CA 1
ATOM 656 C C . LYS A 1 81 ? -1.748 -8.148 0.140 1.00 91.19 81 LYS A C 1
ATOM 658 O O . LYS A 1 81 ? -1.153 -7.503 -0.718 1.00 91.19 81 LYS A O 1
ATOM 663 N N . HIS A 1 82 ? -1.159 -9.060 0.909 1.00 91.88 82 HIS A N 1
ATOM 664 C CA . HIS A 1 82 ? 0.288 -9.279 0.902 1.00 91.88 82 HIS A CA 1
ATOM 665 C C . HIS A 1 82 ? 0.827 -9.774 -0.442 1.00 91.88 82 HIS A C 1
ATOM 667 O O . HIS A 1 82 ? 1.863 -9.291 -0.885 1.00 91.88 82 HIS A O 1
ATOM 673 N N . GLU A 1 83 ? 0.117 -10.663 -1.145 1.00 93.19 83 GLU A N 1
ATOM 674 C CA . GLU A 1 8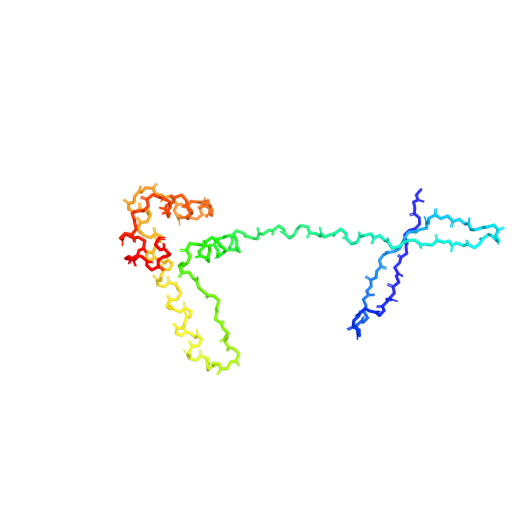3 ? 0.531 -11.090 -2.492 1.00 93.19 83 GLU A CA 1
ATOM 675 C C . GLU A 1 83 ? 0.606 -9.923 -3.487 1.00 93.19 83 GLU A C 1
ATOM 677 O O . GLU A 1 83 ? 1.507 -9.868 -4.326 1.00 93.19 83 GLU A O 1
ATOM 682 N N . LYS A 1 84 ? -0.342 -8.980 -3.415 1.00 92.94 84 LYS A N 1
ATOM 683 C CA . LYS A 1 84 ? -0.346 -7.801 -4.293 1.00 92.94 84 LYS A CA 1
ATOM 684 C C . LYS A 1 84 ? 0.805 -6.857 -3.976 1.00 92.94 84 LYS A C 1
ATOM 686 O O . LYS A 1 84 ? 1.456 -6.380 -4.903 1.00 92.94 84 LYS A O 1
ATOM 691 N N . GLU A 1 85 ? 1.038 -6.602 -2.691 1.00 92.00 85 GLU A N 1
ATOM 692 C CA . GLU A 1 85 ? 2.158 -5.786 -2.215 1.00 92.00 85 GLU A CA 1
ATOM 693 C C . GLU A 1 85 ? 3.490 -6.397 -2.666 1.00 92.00 85 GLU A C 1
ATOM 695 O O . GLU A 1 85 ? 4.256 -5.735 -3.358 1.00 92.00 85 GLU A O 1
ATOM 700 N N . ASP A 1 86 ? 3.720 -7.682 -2.388 1.00 93.19 86 ASP A N 1
ATOM 701 C CA . ASP A 1 86 ? 4.946 -8.399 -2.762 1.00 93.19 86 ASP A CA 1
ATOM 702 C C . ASP A 1 86 ? 5.193 -8.379 -4.278 1.00 93.19 86 ASP A C 1
ATOM 704 O O . ASP A 1 86 ? 6.298 -8.081 -4.735 1.00 93.19 86 ASP A O 1
ATOM 708 N N . ARG A 1 87 ? 4.152 -8.613 -5.089 1.00 94.31 87 ARG A N 1
ATOM 709 C CA . ARG A 1 87 ? 4.268 -8.549 -6.552 1.00 94.31 87 ARG A CA 1
ATOM 710 C C . ARG A 1 87 ? 4.645 -7.151 -7.043 1.00 94.31 87 ARG A C 1
ATOM 712 O O . ARG A 1 87 ? 5.447 -7.039 -7.973 1.00 94.31 87 ARG A O 1
ATOM 719 N N . PHE A 1 88 ? 4.061 -6.106 -6.460 1.00 94.75 88 PHE A N 1
ATOM 720 C CA . PHE A 1 88 ? 4.376 -4.722 -6.807 1.00 94.75 88 PHE A CA 1
ATOM 721 C C . PHE A 1 88 ? 5.816 -4.371 -6.420 1.00 94.75 88 PHE A C 1
ATOM 723 O O . PHE A 1 88 ? 6.559 -3.850 -7.251 1.00 94.75 88 PHE A O 1
ATOM 730 N N . LEU A 1 89 ? 6.234 -4.717 -5.201 1.00 92.81 89 LEU A N 1
ATOM 731 C CA . LEU A 1 89 ? 7.585 -4.441 -4.718 1.00 92.81 89 LEU A CA 1
ATOM 732 C C . LEU A 1 89 ? 8.633 -5.173 -5.571 1.00 92.81 89 LEU A C 1
ATOM 734 O O . LEU A 1 89 ? 9.516 -4.534 -6.135 1.00 92.81 89 LEU A O 1
ATOM 738 N N . LYS A 1 90 ? 8.461 -6.472 -5.838 1.00 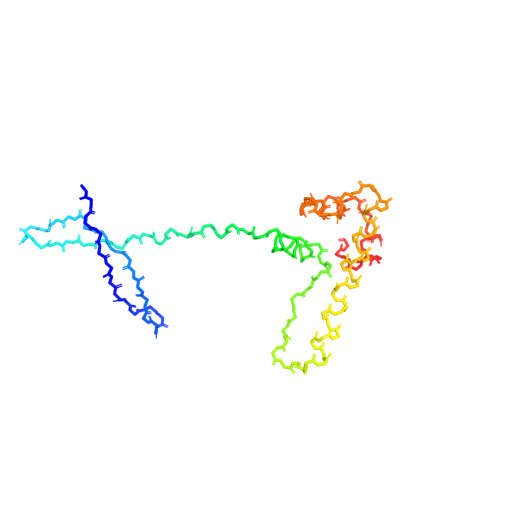93.69 90 LYS A N 1
ATOM 739 C CA . LYS A 1 90 ? 9.363 -7.226 -6.732 1.00 93.69 90 LYS A CA 1
ATOM 740 C C . LYS A 1 90 ? 9.460 -6.638 -8.139 1.00 93.69 90 LYS A C 1
ATOM 742 O O . LYS A 1 90 ? 10.496 -6.752 -8.793 1.00 93.69 90 LYS A O 1
ATOM 747 N N . ALA A 1 91 ? 8.382 -6.043 -8.651 1.00 94.19 91 ALA A N 1
ATOM 748 C CA . ALA A 1 91 ? 8.410 -5.384 -9.952 1.00 94.19 91 ALA A CA 1
ATOM 749 C C . ALA A 1 91 ? 9.255 -4.099 -9.929 1.00 94.19 91 ALA A C 1
ATOM 751 O O . ALA A 1 91 ? 9.979 -3.842 -10.892 1.00 94.19 91 ALA A O 1
ATOM 752 N N . GLY A 1 92 ? 9.213 -3.330 -8.838 1.00 93.31 92 GLY A N 1
ATOM 753 C CA . GLY A 1 92 ? 10.076 -2.159 -8.680 1.00 93.31 92 GLY A CA 1
ATOM 754 C C . GLY A 1 92 ? 11.530 -2.522 -8.393 1.00 93.31 92 GLY A C 1
ATOM 755 O O . GLY A 1 92 ? 12.417 -1.909 -8.982 1.00 93.31 92 GLY A O 1
ATOM 756 N N . GLU A 1 93 ? 11.797 -3.573 -7.613 1.00 93.00 93 GLU A N 1
ATOM 757 C CA . GLU A 1 93 ? 13.160 -4.089 -7.403 1.00 93.00 93 GLU A CA 1
ATOM 758 C C . GLU A 1 93 ? 13.823 -4.473 -8.733 1.00 93.00 93 GLU A C 1
ATOM 760 O O . GLU A 1 93 ? 14.962 -4.095 -9.003 1.00 93.00 93 GLU A O 1
ATOM 765 N N . LYS A 1 94 ? 13.081 -5.131 -9.636 1.00 92.81 94 LYS A N 1
ATOM 766 C CA . LYS A 1 94 ? 13.551 -5.448 -11.000 1.00 92.81 94 LYS A CA 1
ATOM 767 C C . LYS A 1 94 ? 13.878 -4.214 -11.846 1.00 92.81 94 LYS A C 1
ATOM 769 O O . LYS A 1 94 ? 14.603 -4.337 -12.830 1.00 92.81 94 LYS A O 1
ATOM 774 N N . ARG A 1 95 ? 13.341 -3.046 -11.490 1.00 91.75 95 ARG A N 1
ATOM 775 C CA . ARG A 1 95 ? 13.636 -1.752 -12.121 1.00 91.75 95 ARG A CA 1
ATOM 776 C C . ARG A 1 95 ? 14.653 -0.910 -11.344 1.00 91.75 95 ARG A C 1
ATOM 778 O O . ARG A 1 95 ? 14.917 0.217 -11.750 1.00 91.75 95 ARG A O 1
ATOM 785 N N . GLY A 1 96 ? 15.235 -1.443 -10.269 1.00 90.94 96 GLY A N 1
ATOM 786 C CA . GLY A 1 96 ? 16.273 -0.773 -9.485 1.00 90.94 96 GLY A CA 1
ATOM 787 C C . GLY A 1 96 ? 15.764 0.121 -8.350 1.00 90.94 96 GLY A C 1
ATOM 788 O O . GLY A 1 96 ? 16.544 0.912 -7.828 1.00 90.94 96 GLY A O 1
ATOM 789 N N . PHE A 1 97 ? 14.490 0.017 -7.956 1.00 91.88 97 PHE A N 1
ATOM 790 C CA . PHE A 1 97 ? 13.992 0.666 -6.736 1.00 91.88 97 PHE A CA 1
ATOM 791 C C . PHE A 1 97 ? 14.416 -0.128 -5.492 1.00 91.88 97 PHE A C 1
ATOM 793 O O . PHE A 1 97 ? 14.391 -1.359 -5.513 1.00 91.88 97 PHE A O 1
ATOM 800 N N . ASN A 1 98 ? 14.782 0.563 -4.405 1.00 87.81 98 ASN A N 1
ATOM 801 C CA . ASN A 1 98 ? 15.106 -0.084 -3.133 1.00 87.81 98 ASN A CA 1
ATOM 802 C C . ASN A 1 98 ? 13.847 -0.231 -2.272 1.00 87.81 98 ASN A C 1
ATOM 804 O O . ASN A 1 98 ? 13.389 0.725 -1.650 1.00 87.81 98 ASN A O 1
ATOM 808 N N . PHE A 1 99 ? 13.314 -1.448 -2.218 1.00 85.31 99 PHE A N 1
ATOM 809 C CA . PHE A 1 99 ? 12.178 -1.804 -1.369 1.00 85.31 99 PHE A CA 1
ATOM 810 C C . PHE A 1 99 ? 12.560 -2.730 -0.202 1.00 85.31 99 PHE A C 1
ATOM 812 O O . PHE A 1 99 ? 11.723 -3.465 0.322 1.00 85.31 99 PHE A O 1
ATOM 819 N N . GLY A 1 100 ? 13.831 -2.681 0.212 1.00 79.31 100 GLY A N 1
ATOM 820 C CA . GLY A 1 100 ? 14.356 -3.394 1.372 1.00 79.31 100 GLY A CA 1
ATOM 821 C C . GLY A 1 100 ? 14.015 -2.741 2.717 1.00 79.31 100 GLY A C 1
ATOM 822 O O . GLY A 1 100 ? 13.099 -1.931 2.850 1.00 79.31 100 GLY A O 1
ATOM 823 N N . SER A 1 101 ? 14.775 -3.093 3.757 1.00 74.31 101 SER A N 1
ATOM 824 C CA . SER A 1 101 ? 14.542 -2.646 5.142 1.00 74.31 101 SER A CA 1
ATOM 825 C C . SER A 1 101 ? 14.689 -1.136 5.376 1.00 74.31 101 SER A C 1
ATOM 827 O O . SER A 1 101 ? 14.219 -0.632 6.392 1.00 74.31 101 SER A O 1
ATOM 829 N N . ASP A 1 102 ? 15.353 -0.426 4.468 1.00 79.75 102 ASP A N 1
ATOM 830 C CA . ASP A 1 102 ? 15.624 1.015 4.498 1.00 79.75 102 ASP A CA 1
ATOM 831 C C . ASP A 1 102 ? 14.850 1.794 3.418 1.00 79.75 102 ASP A C 1
ATOM 833 O O . ASP A 1 102 ? 15.181 2.939 3.114 1.00 79.75 102 ASP A O 1
ATOM 837 N N . MET A 1 103 ? 13.815 1.176 2.847 1.00 84.25 103 MET A N 1
ATOM 838 C CA . MET A 1 103 ? 12.957 1.752 1.815 1.00 84.25 103 MET A CA 1
ATOM 839 C C . MET A 1 103 ? 12.393 3.134 2.188 1.00 84.25 103 MET A C 1
ATOM 841 O O . MET A 1 103 ? 11.798 3.312 3.255 1.00 84.25 103 MET A O 1
ATOM 845 N N . ASP A 1 104 ? 12.461 4.080 1.244 1.00 88.62 104 ASP A N 1
ATOM 846 C CA . ASP A 1 104 ? 11.673 5.315 1.284 1.00 88.62 104 ASP A CA 1
ATOM 847 C C . ASP A 1 104 ? 10.227 5.006 0.843 1.00 88.62 104 ASP A C 1
ATOM 849 O O . ASP A 1 104 ? 10.010 4.566 -0.291 1.00 88.62 104 ASP A O 1
ATOM 853 N N . PRO A 1 105 ? 9.199 5.240 1.682 1.00 87.88 105 PRO A N 1
ATOM 854 C CA . PRO A 1 105 ? 7.804 5.022 1.299 1.00 87.88 105 PRO A CA 1
ATOM 855 C C . PRO A 1 105 ? 7.388 5.746 0.016 1.00 87.88 105 PRO A C 1
ATOM 857 O O . PRO A 1 105 ? 6.468 5.292 -0.672 1.00 87.88 105 PRO A O 1
ATOM 860 N N . ASP A 1 106 ? 8.028 6.868 -0.316 1.00 90.25 106 ASP A N 1
ATOM 861 C CA . ASP A 1 106 ? 7.713 7.638 -1.517 1.00 90.25 106 ASP A CA 1
ATOM 862 C C . ASP A 1 106 ? 8.251 6.975 -2.801 1.00 90.25 106 ASP A C 1
ATOM 864 O O . ASP A 1 106 ? 7.761 7.281 -3.894 1.00 90.25 106 ASP A O 1
ATOM 868 N N . ASP A 1 107 ? 9.159 5.996 -2.700 1.00 91.50 107 ASP A N 1
ATOM 869 C CA . ASP A 1 107 ? 9.606 5.201 -3.850 1.00 91.50 107 ASP A CA 1
ATOM 870 C C . ASP A 1 107 ? 8.465 4.365 -4.453 1.00 91.50 107 ASP A C 1
ATOM 872 O O . ASP A 1 107 ? 8.470 4.106 -5.656 1.00 91.50 107 ASP A O 1
ATOM 876 N N . ILE A 1 108 ? 7.417 4.046 -3.679 1.00 93.38 108 ILE A N 1
ATOM 877 C CA . ILE A 1 108 ? 6.164 3.457 -4.197 1.00 93.38 108 ILE A CA 1
ATOM 878 C C . ILE A 1 108 ? 5.560 4.361 -5.272 1.00 93.38 108 ILE A C 1
ATOM 880 O O . ILE A 1 108 ? 5.151 3.900 -6.340 1.00 93.38 108 ILE A O 1
ATOM 884 N N . LEU A 1 109 ? 5.500 5.665 -4.989 1.00 94.06 109 LEU A N 1
ATOM 885 C CA . LEU A 1 109 ? 4.913 6.650 -5.889 1.00 94.06 109 LEU A CA 1
ATOM 886 C C . LEU A 1 109 ? 5.813 6.867 -7.105 1.00 94.06 109 LEU A C 1
ATOM 888 O O . LEU A 1 109 ? 5.314 6.916 -8.228 1.00 94.06 109 LEU A O 1
ATOM 892 N N . ARG A 1 110 ? 7.133 6.954 -6.898 1.00 94.19 110 ARG A N 1
ATOM 893 C CA . ARG A 1 110 ? 8.105 7.102 -7.993 1.00 94.19 110 ARG A CA 1
ATOM 894 C C . ARG A 1 110 ? 8.061 5.911 -8.944 1.00 94.19 110 ARG A C 1
ATOM 896 O O . ARG A 1 110 ? 7.992 6.107 -10.158 1.00 94.19 110 ARG A O 1
ATOM 903 N N . PHE A 1 111 ? 8.020 4.693 -8.406 1.00 95.81 111 PHE A N 1
ATOM 904 C CA . PHE A 1 111 ? 7.871 3.492 -9.215 1.00 95.81 111 PHE A CA 1
ATOM 905 C C . PHE A 1 111 ? 6.545 3.509 -9.977 1.00 95.81 111 PHE A C 1
ATOM 907 O O . PHE A 1 111 ? 6.562 3.359 -11.196 1.00 95.81 111 PHE A O 1
ATOM 914 N N . TYR A 1 112 ? 5.421 3.808 -9.320 1.00 95.12 112 TYR A N 1
ATOM 915 C CA . TYR A 1 112 ? 4.118 3.919 -9.984 1.00 95.12 112 TYR A CA 1
ATOM 916 C C . TYR A 1 112 ? 4.098 4.937 -11.141 1.00 95.12 112 TYR A C 1
ATOM 918 O O . TYR A 1 112 ? 3.545 4.658 -12.208 1.00 95.12 112 TYR A O 1
ATOM 926 N N . ILE A 1 113 ? 4.724 6.105 -10.962 1.00 94.69 113 ILE A N 1
ATOM 927 C CA . ILE A 1 113 ? 4.829 7.136 -12.007 1.00 94.69 113 ILE A CA 1
ATOM 928 C C . ILE A 1 113 ? 5.657 6.633 -13.198 1.00 94.69 113 ILE A C 1
ATOM 930 O O . ILE A 1 113 ? 5.334 6.973 -14.333 1.00 94.69 113 ILE A O 1
ATOM 934 N N . SER A 1 114 ? 6.667 5.789 -12.957 1.00 94.69 114 SER A N 1
ATOM 935 C CA . SER A 1 114 ? 7.501 5.186 -14.009 1.00 94.69 114 SER A CA 1
ATOM 936 C C . SER A 1 114 ? 6.796 4.108 -14.847 1.00 94.69 114 SER A C 1
ATOM 938 O O . SER A 1 114 ? 7.339 3.673 -15.863 1.00 94.69 114 SER A O 1
ATOM 940 N N . LEU A 1 115 ? 5.627 3.625 -14.415 1.00 94.88 115 LEU A N 1
ATOM 941 C CA . LEU A 1 115 ? 4.862 2.593 -15.118 1.00 94.88 115 LEU A CA 1
ATOM 942 C C . LEU A 1 115 ? 4.022 3.193 -16.248 1.00 94.88 115 LEU A C 1
ATOM 944 O O . LEU A 1 115 ? 3.412 4.255 -16.074 1.00 94.88 115 LEU A O 1
ATOM 948 N N . THR A 1 116 ? 3.907 2.465 -17.362 1.00 95.06 116 THR A N 1
ATOM 949 C CA . THR A 1 116 ? 2.887 2.761 -18.380 1.00 95.06 116 THR A CA 1
ATOM 950 C C . THR A 1 116 ? 1.482 2.408 -17.864 1.00 95.06 116 THR A C 1
ATOM 952 O O . THR A 1 116 ? 1.353 1.634 -16.907 1.00 95.06 116 THR A O 1
ATOM 955 N N . PRO A 1 117 ? 0.403 2.933 -18.476 1.00 94.81 117 PRO A N 1
ATOM 956 C CA . PRO A 1 117 ? -0.963 2.561 -18.102 1.00 94.81 117 PRO A CA 1
ATOM 957 C C . PRO A 1 117 ? -1.211 1.044 -18.135 1.00 94.81 117 PRO A C 1
ATOM 959 O O . PRO A 1 117 ? -1.844 0.497 -17.233 1.00 94.81 117 PRO A O 1
ATOM 962 N N . GLU A 1 118 ? -0.660 0.341 -19.125 1.00 95.38 118 GLU A N 1
ATOM 963 C CA . GLU A 1 118 ? -0.788 -1.114 -19.265 1.00 95.38 118 GLU A CA 1
ATOM 964 C C . GLU A 1 118 ? -0.101 -1.846 -18.107 1.00 95.38 118 GLU A C 1
ATOM 966 O O . GLU A 1 118 ? -0.646 -2.801 -17.548 1.00 95.38 118 GLU A O 1
ATOM 971 N N . GLU A 1 119 ? 1.076 -1.375 -17.700 1.00 93.88 119 GLU A N 1
ATOM 972 C CA . GLU A 1 119 ? 1.824 -1.955 -16.586 1.00 93.88 119 GLU A CA 1
ATOM 973 C C . GLU A 1 119 ? 1.142 -1.698 -15.241 1.00 93.88 119 GLU A C 1
ATOM 975 O O . GLU A 1 119 ? 1.118 -2.581 -14.379 1.00 93.88 119 GLU A O 1
ATOM 980 N N . ARG A 1 120 ? 0.526 -0.522 -15.069 1.00 93.94 120 ARG A N 1
ATOM 981 C CA . ARG A 1 120 ? -0.283 -0.215 -13.882 1.00 93.94 120 ARG A CA 1
ATOM 982 C C . ARG A 1 120 ? -1.454 -1.177 -13.759 1.00 93.94 120 ARG A C 1
ATOM 984 O O . ARG A 1 120 ? -1.659 -1.743 -12.686 1.00 93.94 120 ARG A O 1
ATOM 991 N N . VAL A 1 121 ? -2.168 -1.428 -14.856 1.00 92.94 121 VAL A N 1
ATOM 992 C CA . VAL A 1 121 ? -3.261 -2.410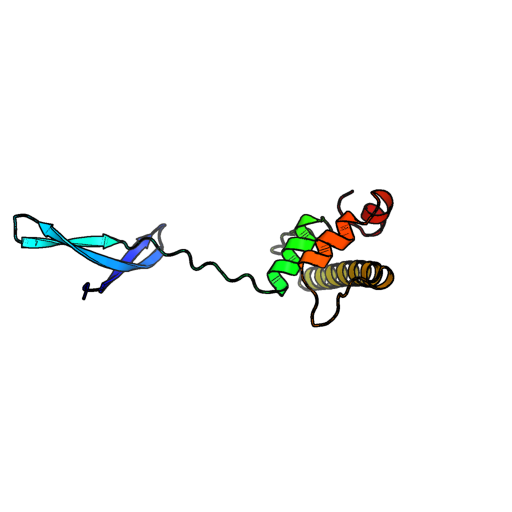 -14.888 1.00 92.94 121 VAL A CA 1
ATOM 993 C C . VAL A 1 121 ? -2.737 -3.817 -14.583 1.00 92.94 121 VAL A C 1
ATOM 995 O O . VAL A 1 121 ? -3.322 -4.517 -13.755 1.00 92.94 121 VAL A O 1
ATOM 998 N N . ALA A 1 122 ? -1.604 -4.219 -15.167 1.00 93.81 122 ALA A N 1
ATOM 999 C CA . ALA A 1 122 ? -0.993 -5.529 -14.922 1.00 93.81 122 ALA A CA 1
ATOM 1000 C C . ALA A 1 122 ? -0.576 -5.748 -13.453 1.00 93.81 122 ALA A C 1
ATOM 1002 O O . ALA A 1 122 ? -0.566 -6.888 -12.972 1.00 93.81 122 ALA A O 1
ATOM 1003 N N . LEU A 1 123 ? -0.258 -4.668 -12.733 1.00 93.69 123 LEU A N 1
ATOM 1004 C CA . LEU A 1 123 ? 0.071 -4.670 -11.305 1.00 93.69 123 LEU A CA 1
ATOM 1005 C C . LEU A 1 123 ? -1.134 -4.411 -10.385 1.00 93.69 123 LEU A C 1
ATOM 1007 O O . LEU A 1 123 ? -0.963 -4.363 -9.172 1.00 93.69 123 LEU A O 1
ATOM 1011 N N . ASN A 1 124 ? -2.359 -4.338 -10.918 1.00 91.69 124 ASN A N 1
ATOM 1012 C CA . ASN A 1 124 ? -3.587 -4.006 -10.178 1.00 91.69 124 ASN A CA 1
ATOM 1013 C C . ASN A 1 124 ? -3.589 -2.607 -9.539 1.00 91.69 124 ASN A C 1
ATOM 1015 O O . ASN A 1 124 ? -4.291 -2.378 -8.553 1.00 91.69 124 ASN A O 1
ATOM 1019 N N . CYS A 1 125 ? -2.825 -1.678 -10.098 1.00 92.25 125 CYS A N 1
ATOM 1020 C CA . CYS A 1 125 ? -2.863 -0.274 -9.726 1.00 92.25 125 CYS A CA 1
ATOM 1021 C C . CYS A 1 125 ? -3.929 0.470 -10.542 1.00 92.25 125 CYS A C 1
ATOM 1023 O O . CYS A 1 125 ? -4.501 -0.047 -11.506 1.00 92.25 125 CYS A O 1
ATOM 1025 N N . LYS A 1 126 ? -4.191 1.719 -10.161 1.00 88.44 126 LYS A N 1
ATOM 1026 C CA . LYS A 1 126 ? -4.981 2.650 -10.965 1.00 88.44 126 LYS A CA 1
ATOM 1027 C C . LYS A 1 126 ? -4.261 2.904 -12.307 1.00 88.44 126 LYS A C 1
ATOM 1029 O O . LYS A 1 126 ? -3.045 3.060 -12.275 1.00 88.44 126 LYS A O 1
ATOM 1034 N N . PRO A 1 127 ? -4.963 2.919 -13.456 1.00 83.69 127 PRO A N 1
ATOM 1035 C CA . PRO A 1 127 ? -4.359 3.247 -14.751 1.00 83.69 127 PRO A CA 1
ATOM 1036 C C . PRO A 1 127 ? -3.831 4.690 -14.794 1.00 83.69 127 PRO A C 1
ATOM 1038 O O . PRO A 1 127 ? -4.468 5.584 -14.187 1.00 83.69 127 PRO A O 1
#

Radius of gyration: 24.34 Å; chains: 1; bounding box: 38×61×60 Å

Secondary structure (DSSP, 8-state):
---EEEEEEEETTEEEEEEEEEEEE-TTSPEEEEEPP---------HHHHHHHHHHHTTSS-----TT--HHHHHHHHHHHHHHHHHHHHHHHTTT---STT--TTHHHHHHHHS-HHHHHHTT---

Sequence (127 aa):
MKTERKIIVSENGKLVLKKITLACKDASGKDLYLFEPDKKKEKTESLYERMENNFLRIGLLKKVDMSTLSNDEVNRLIYKKHEKEDRFLKAGEKRGFNFGSDMDPDDILRFYISLTPEERVALNCKP